Protein AF-A0AAJ6H2B2-F1 (afdb_monomer)

Radius of gyration: 18.13 Å; Cα contacts (8 Å, |Δi|>4): 169; chains: 1; bounding box: 37×38×49 Å

Mean predicted aligned error: 12.8 Å

Foldseek 3Di:
DDLVQVDPPDPDDDDLDDDLDDACLWFQDDPVDPDTDTHGDDPVRRPPDPPTPHPDPDPDDPVCVVVSCVVDPVSVSSVVVVLVVQQVDQEEEAFQDPLPDLVVLVSCLPRHHLAYEYEHEPVSDDPVVVQVVSCVSSVHGYHYHYDNDSVPDDPD

Solvent-accessible surface area (backbone atoms only — not comparable to full-atom values): 9863 Å² total; per-residue (Å²): 128,73,75,73,77,77,51,80,66,88,85,60,85,74,80,91,78,80,71,93,72,88,65,67,49,48,32,50,45,80,82,86,57,100,58,65,42,74,43,75,55,53,83,86,55,77,82,72,68,91,80,68,63,51,71,74,83,69,88,56,61,83,92,46,40,66,62,52,34,71,71,29,70,66,50,42,51,47,53,54,52,50,48,51,53,30,61,74,33,76,55,47,78,44,72,76,64,88,77,81,52,64,67,60,37,53,46,47,42,76,35,38,34,84,42,36,33,38,37,32,52,49,85,81,57,58,69,66,64,50,49,52,49,50,23,62,62,37,72,46,78,57,51,78,44,72,27,93,54,59,89,72,70,77,91,126

Nearest PDB structures (foldseek):
  3pvz-assembly1_A  TM=4.753E-01  e=8.128E-02  Aliivibrio fischeri ES114
  6du4-assembly1_A  TM=4.569E-01  e=1.365E-01  Homo sapiens
  3pvz-assembly2_C  TM=4.798E-01  e=2.783E-01  Aliivibrio fischeri ES114
  3pvz-assembly2_D  TM=4.717E-01  e=4.379E-01  Aliivibrio fischeri ES114
  7bdv-assembly2_D  TM=5.805E-01  e=1.499E+00  Sulfobacillus thermosulfidooxidans

Secondary structure (DSSP, 8-state):
--GGGSS--SS--------SSS--SEEEE--SSSSPEEEEPPGGGTTT-TT----------GGGHHHHHHH-HHHHHHHHHHHHHHHH-SEEEEES--S--HHHHHHHHHH--SEEEEEEEGGGS-HHHHHHHHHHHHTS--EEEEESSGGG--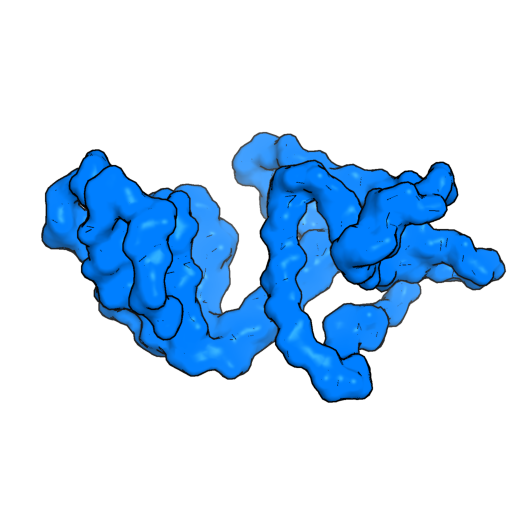--

Structure (mmCIF, N/CA/C/O backbone):
data_AF-A0AAJ6H2B2-F1
#
_entry.id   AF-A0AAJ6H2B2-F1
#
loop_
_atom_site.group_PDB
_atom_site.id
_atom_site.type_symbol
_atom_site.label_atom_id
_atom_site.label_alt_id
_atom_site.label_comp_id
_atom_site.label_asym_id
_atom_site.label_entity_id
_atom_site.label_seq_id
_atom_site.pdbx_PDB_ins_code
_atom_site.Cartn_x
_atom_site.Cartn_y
_atom_site.Cartn_z
_atom_site.occupancy
_atom_site.B_iso_or_equiv
_atom_site.auth_seq_id
_atom_site.auth_comp_id
_atom_site.auth_asym_id
_atom_site.auth_atom_id
_atom_site.pdbx_PDB_model_num
ATOM 1 N N . MET A 1 1 ? 16.317 -2.495 -25.578 1.00 43.41 1 MET A N 1
ATOM 2 C CA . MET A 1 1 ? 15.298 -2.828 -24.541 1.00 43.41 1 MET A CA 1
ATOM 3 C C . MET A 1 1 ? 13.971 -2.143 -24.872 1.00 43.41 1 MET A C 1
ATOM 5 O O . MET A 1 1 ? 13.907 -0.920 -24.808 1.00 43.41 1 MET A O 1
ATOM 9 N N . SER A 1 2 ? 12.932 -2.910 -25.227 1.00 41.78 2 SER A N 1
ATOM 10 C CA . SER A 1 2 ? 11.589 -2.380 -25.521 1.00 41.78 2 SER A CA 1
ATOM 11 C C . SER A 1 2 ? 10.639 -2.600 -24.342 1.00 41.78 2 SER A C 1
ATOM 13 O O . SER A 1 2 ? 10.444 -3.732 -23.902 1.00 41.78 2 SER A O 1
ATOM 15 N N . LEU A 1 3 ? 10.030 -1.516 -23.857 1.00 52.91 3 LEU A N 1
ATOM 16 C CA . LEU A 1 3 ? 9.045 -1.504 -22.765 1.00 52.91 3 LEU A CA 1
ATOM 17 C C . LEU A 1 3 ? 7.718 -2.190 -23.145 1.00 52.91 3 LEU A C 1
ATOM 19 O O . LEU A 1 3 ? 6.939 -2.558 -22.269 1.00 52.91 3 LEU A O 1
ATOM 23 N N . SER A 1 4 ? 7.501 -2.448 -24.440 1.00 58.16 4 SER A N 1
ATOM 24 C CA . SER A 1 4 ? 6.299 -3.094 -24.986 1.00 58.16 4 SER A CA 1
ATOM 25 C C . SER A 1 4 ? 6.026 -4.502 -24.444 1.00 58.16 4 SER A C 1
ATOM 27 O O . SER A 1 4 ? 4.922 -5.017 -24.586 1.00 58.16 4 SER A O 1
ATOM 29 N N . ASN A 1 5 ? 7.027 -5.166 -23.856 1.00 53.78 5 ASN A N 1
ATOM 30 C CA . ASN A 1 5 ? 6.888 -6.531 -23.334 1.00 53.78 5 ASN A CA 1
ATOM 31 C C . ASN A 1 5 ? 6.130 -6.599 -21.996 1.00 53.78 5 ASN A C 1
ATOM 33 O O . ASN A 1 5 ? 5.739 -7.689 -21.579 1.00 53.78 5 ASN A O 1
ATOM 37 N N . LEU A 1 6 ? 5.935 -5.456 -21.330 1.00 53.66 6 LEU A N 1
ATOM 38 C CA . LEU A 1 6 ? 5.216 -5.336 -20.056 1.00 53.66 6 LEU A CA 1
ATOM 39 C C . LEU A 1 6 ? 3.796 -4.781 -20.229 1.00 53.66 6 LEU A C 1
ATOM 41 O O . LEU A 1 6 ? 3.009 -4.787 -19.284 1.00 53.66 6 LEU A O 1
ATOM 45 N N . GLU A 1 7 ? 3.446 -4.362 -21.446 1.00 60.34 7 GLU A N 1
ATOM 46 C CA . GLU A 1 7 ? 2.104 -3.908 -21.787 1.00 60.34 7 GLU A CA 1
ATOM 47 C C . GLU A 1 7 ? 1.110 -5.078 -21.754 1.00 60.34 7 GLU A C 1
ATOM 49 O O . GLU A 1 7 ? 1.431 -6.209 -22.139 1.00 60.34 7 GLU A O 1
ATOM 54 N N . ARG A 1 8 ? -0.131 -4.807 -21.323 1.00 55.84 8 ARG A N 1
ATOM 55 C CA . ARG A 1 8 ? -1.235 -5.779 -21.348 1.00 55.84 8 ARG A CA 1
ATOM 56 C C . ARG A 1 8 ? -1.598 -6.112 -22.802 1.00 55.84 8 ARG A C 1
ATOM 58 O O . ARG A 1 8 ? -2.545 -5.573 -23.365 1.00 55.84 8 ARG A O 1
ATOM 65 N N . LYS A 1 9 ? -0.838 -7.000 -23.441 1.00 47.78 9 LYS A N 1
ATOM 66 C CA . LYS A 1 9 ? -1.111 -7.480 -24.801 1.00 47.78 9 LYS A CA 1
ATOM 67 C C . LYS A 1 9 ? -1.997 -8.728 -24.745 1.00 47.78 9 LYS A C 1
ATOM 69 O O . LYS A 1 9 ? -1.764 -9.620 -23.928 1.00 47.78 9 LYS A O 1
ATOM 74 N N . TYR A 1 10 ? -2.984 -8.799 -25.641 1.00 47.28 10 TYR A N 1
ATOM 75 C CA . TYR A 1 10 ? -3.898 -9.940 -25.828 1.00 47.28 10 TYR A CA 1
ATOM 76 C C . TYR A 1 10 ? -4.869 -10.232 -24.668 1.00 47.28 10 TYR A C 1
ATOM 78 O O . TYR A 1 10 ? -5.034 -11.387 -24.288 1.00 47.28 10 TYR A O 1
ATOM 86 N N . GLY A 1 11 ? -5.515 -9.206 -24.100 1.00 50.72 11 GLY A N 1
ATOM 87 C CA . GLY A 1 11 ? -6.631 -9.413 -23.160 1.00 50.72 11 GLY A CA 1
ATOM 88 C C . GLY A 1 11 ? -6.248 -10.112 -21.852 1.00 50.72 11 GLY A C 1
ATOM 89 O O . GLY A 1 11 ? -7.070 -10.801 -21.265 1.00 50.72 11 GLY A O 1
ATOM 90 N N . ARG A 1 12 ? -4.991 -9.974 -21.413 1.00 45.03 12 ARG A N 1
ATOM 91 C CA . ARG A 1 12 ? -4.516 -10.546 -20.149 1.00 45.03 12 ARG A CA 1
ATOM 92 C C . ARG A 1 12 ? -4.883 -9.633 -18.976 1.00 45.03 12 ARG A C 1
ATOM 94 O O . ARG A 1 12 ? -4.443 -8.487 -18.919 1.00 45.03 12 ARG A O 1
ATOM 101 N N . ASP A 1 13 ? -5.636 -10.183 -18.037 1.00 53.22 13 ASP A N 1
ATOM 102 C CA . ASP A 1 13 ? -6.204 -9.571 -16.832 1.00 53.22 13 ASP A CA 1
ATOM 103 C C . ASP A 1 13 ? -5.517 -10.078 -15.550 1.00 53.22 13 ASP A C 1
ATOM 105 O O . ASP A 1 13 ? -6.147 -10.272 -14.516 1.00 53.22 13 ASP A O 1
ATOM 109 N N . PHE A 1 14 ? -4.206 -10.323 -15.580 1.00 50.19 14 PHE A N 1
ATOM 110 C CA . PHE A 1 14 ? -3.510 -10.721 -14.357 1.00 50.19 14 PHE A CA 1
ATOM 111 C C . PHE A 1 14 ? -3.191 -9.505 -13.479 1.00 50.19 14 PHE A C 1
ATOM 113 O O . PHE A 1 14 ? -2.776 -8.452 -13.966 1.00 50.19 14 PHE A O 1
ATOM 120 N N . GLY A 1 15 ? -3.299 -9.681 -12.161 1.00 48.03 15 GLY A N 1
ATOM 121 C CA . GLY A 1 15 ? -2.820 -8.702 -11.191 1.00 48.03 15 GLY A CA 1
ATOM 122 C C . GLY A 1 15 ? -1.307 -8.478 -11.311 1.00 48.03 15 GLY A C 1
ATOM 123 O O . GLY A 1 15 ? -0.513 -9.422 -11.446 1.00 48.03 15 GLY A O 1
ATOM 124 N N . TYR A 1 16 ? -0.879 -7.218 -11.240 1.00 48.75 16 TYR A N 1
ATOM 125 C CA . TYR A 1 16 ? 0.529 -6.882 -11.047 1.00 48.75 16 TYR A CA 1
ATOM 126 C C . TYR A 1 16 ? 0.921 -7.218 -9.606 1.00 48.75 16 TYR A C 1
ATOM 128 O O . TYR A 1 16 ? 0.840 -6.394 -8.707 1.00 48.75 16 TYR A O 1
ATOM 136 N N . TYR A 1 17 ? 1.314 -8.468 -9.378 1.00 46.34 17 TYR A N 1
ATOM 137 C CA . TYR A 1 17 ? 1.884 -8.907 -8.111 1.00 46.34 17 TYR A CA 1
ATOM 138 C C . TYR A 1 17 ? 3.409 -8.769 -8.157 1.00 46.34 17 TYR A C 1
ATOM 140 O O . TYR A 1 17 ? 4.057 -9.413 -8.987 1.00 46.34 17 TYR A O 1
ATOM 148 N N . MET A 1 18 ? 3.983 -7.947 -7.275 1.00 44.69 18 MET A N 1
ATOM 149 C CA . MET A 1 18 ? 5.414 -7.970 -6.971 1.00 44.69 18 MET A CA 1
ATOM 150 C C . MET A 1 18 ? 5.611 -8.535 -5.578 1.00 44.69 18 MET A C 1
ATOM 152 O O . MET A 1 18 ? 5.289 -7.914 -4.569 1.00 44.69 18 MET A O 1
ATOM 156 N N . HIS A 1 19 ? 6.168 -9.736 -5.547 1.00 44.41 19 HIS A N 1
ATOM 157 C CA . HIS A 1 19 ? 6.632 -10.361 -4.329 1.00 44.41 19 HIS A CA 1
ATOM 158 C C . HIS A 1 19 ? 8.038 -9.818 -4.033 1.00 44.41 19 HIS A C 1
ATOM 160 O O . HIS A 1 19 ? 9.008 -10.237 -4.660 1.00 44.41 19 HIS A O 1
ATOM 166 N N . LEU A 1 20 ? 8.172 -8.871 -3.099 1.00 45.75 20 LEU A N 1
ATOM 167 C CA . LEU A 1 20 ? 9.478 -8.305 -2.707 1.00 45.75 20 LEU A CA 1
ATOM 168 C C . LEU A 1 20 ? 10.360 -9.266 -1.875 1.00 45.75 20 LEU A C 1
ATOM 170 O O . LEU A 1 20 ? 11.386 -8.855 -1.346 1.00 45.75 20 LEU A O 1
ATOM 174 N N . HIS A 1 21 ? 10.011 -10.552 -1.792 1.00 41.62 21 HIS A N 1
ATOM 175 C CA . HIS A 1 21 ? 10.773 -11.574 -1.067 1.00 41.62 21 HIS A CA 1
ATOM 176 C C . HIS A 1 21 ? 10.914 -12.892 -1.851 1.00 41.62 21 HIS A C 1
ATOM 178 O O . HIS A 1 21 ? 10.157 -13.832 -1.668 1.00 41.62 21 HIS A O 1
ATOM 184 N N . GLY A 1 22 ? 11.937 -12.995 -2.700 1.00 42.22 22 GLY A N 1
ATOM 185 C CA . GLY A 1 22 ? 12.487 -14.308 -3.066 1.00 42.22 22 GLY A CA 1
ATOM 186 C C . GLY A 1 22 ? 11.684 -15.139 -4.072 1.00 42.22 22 GLY A C 1
ATOM 187 O O . GLY A 1 22 ? 11.218 -16.226 -3.759 1.00 42.22 22 GLY A O 1
ATOM 188 N N . SER A 1 23 ? 11.599 -14.663 -5.311 1.00 41.12 23 SER A N 1
ATOM 189 C CA . SER A 1 23 ? 11.767 -15.456 -6.544 1.00 41.12 23 SER A CA 1
ATOM 190 C C . SER A 1 23 ? 11.713 -14.481 -7.718 1.00 41.12 23 SER A C 1
ATOM 192 O O . SER A 1 23 ? 10.853 -13.594 -7.706 1.00 41.12 23 SER A O 1
ATOM 194 N N . PRO A 1 24 ? 12.614 -14.571 -8.710 1.00 51.84 24 PRO A N 1
ATOM 195 C CA . PRO A 1 24 ? 12.589 -13.664 -9.844 1.00 51.84 24 PRO A CA 1
ATOM 196 C C . PRO A 1 24 ? 11.371 -13.996 -10.711 1.00 51.84 24 PRO A C 1
ATOM 198 O O . PRO A 1 24 ? 11.430 -14.783 -11.645 1.00 51.84 24 PRO A O 1
ATOM 201 N N . LEU A 1 25 ? 10.239 -13.364 -10.394 1.00 54.94 25 LEU A N 1
ATOM 202 C CA . LEU A 1 25 ? 9.081 -13.292 -11.284 1.00 54.94 25 LEU A CA 1
ATOM 203 C C . LEU A 1 25 ? 9.449 -12.604 -12.596 1.00 54.94 25 LEU A C 1
ATOM 205 O O . LEU A 1 25 ? 8.722 -12.763 -13.562 1.00 54.94 25 LEU A O 1
ATOM 209 N N . PHE A 1 26 ? 10.550 -11.853 -12.634 1.00 60.97 26 PHE A N 1
ATOM 210 C CA . PHE A 1 26 ? 11.106 -11.266 -13.839 1.00 60.97 26 PHE A CA 1
ATOM 211 C C . PHE A 1 26 ? 12.538 -11.754 -14.026 1.00 60.97 26 PHE A C 1
ATOM 213 O O . PHE A 1 26 ? 13.352 -11.627 -13.110 1.00 60.97 26 PHE A O 1
ATOM 220 N N . VAL A 1 27 ? 12.834 -12.305 -15.198 1.00 60.94 27 VAL A N 1
ATOM 221 C CA . VAL A 1 27 ? 14.148 -12.862 -15.537 1.00 60.94 27 VAL A CA 1
ATOM 222 C C . VAL A 1 27 ? 14.679 -12.226 -16.811 1.00 60.94 27 VAL A C 1
ATOM 224 O O . VAL A 1 27 ? 13.903 -11.878 -17.704 1.00 60.94 27 VAL A O 1
ATOM 227 N N . ASP A 1 28 ? 16.000 -12.088 -16.892 1.00 60.78 28 ASP A N 1
ATOM 228 C CA . ASP A 1 28 ? 16.687 -11.774 -18.139 1.00 60.78 28 ASP A CA 1
ATOM 229 C C . ASP A 1 28 ? 16.795 -13.068 -18.951 1.00 60.78 28 ASP A C 1
ATOM 231 O O . ASP A 1 28 ? 17.559 -13.962 -18.588 1.00 60.78 28 ASP A O 1
ATOM 235 N N . ARG A 1 29 ? 16.011 -13.195 -20.029 1.00 62.72 29 ARG A N 1
ATOM 236 C CA . ARG A 1 29 ? 16.149 -14.312 -20.969 1.00 62.72 29 ARG A CA 1
ATOM 237 C C . ARG A 1 29 ? 17.082 -13.897 -22.098 1.00 62.72 29 ARG A C 1
ATOM 239 O O . ARG A 1 29 ? 16.859 -12.873 -22.751 1.00 62.72 29 ARG A O 1
ATOM 246 N N . ASP A 1 30 ? 18.122 -14.695 -22.294 1.00 59.97 30 ASP A N 1
ATOM 247 C CA . ASP A 1 30 ? 18.994 -14.615 -23.458 1.00 59.97 30 ASP A CA 1
ATOM 248 C C . ASP A 1 30 ? 18.391 -15.499 -24.555 1.00 59.97 30 ASP A C 1
ATOM 250 O O . ASP A 1 30 ? 18.315 -16.717 -24.408 1.00 59.97 30 ASP A O 1
ATOM 254 N N . ASP A 1 31 ? 17.855 -14.881 -25.607 1.00 60.06 31 ASP A N 1
ATOM 255 C CA . ASP A 1 31 ? 17.276 -15.576 -26.759 1.00 60.06 31 ASP A CA 1
ATOM 256 C C . ASP A 1 31 ? 18.187 -15.524 -27.999 1.00 60.06 31 ASP A C 1
ATOM 258 O O . ASP A 1 31 ? 17.733 -15.787 -29.113 1.00 60.06 31 ASP A O 1
ATOM 262 N N . GLY A 1 32 ? 19.479 -15.216 -27.817 1.00 56.41 32 GLY A N 1
ATOM 263 C CA . GLY A 1 32 ? 20.459 -15.111 -28.903 1.00 56.41 32 GLY A CA 1
ATOM 264 C C . GLY A 1 32 ? 20.393 -13.794 -29.686 1.00 56.41 32 GLY A C 1
ATOM 265 O O . GLY A 1 32 ? 21.143 -13.611 -30.647 1.00 56.41 32 GLY A O 1
ATOM 266 N N . ASP A 1 33 ? 19.521 -12.869 -29.283 1.00 54.25 33 ASP A N 1
ATOM 267 C CA . ASP A 1 33 ? 19.493 -11.491 -29.764 1.00 54.25 33 ASP A CA 1
ATOM 268 C C . ASP A 1 33 ? 20.482 -10.628 -28.954 1.00 54.25 33 ASP A C 1
ATOM 270 O O . ASP A 1 33 ? 20.770 -10.904 -27.790 1.00 54.25 33 ASP A O 1
ATOM 274 N N . ARG A 1 34 ? 21.019 -9.550 -29.540 1.00 53.72 34 ARG A N 1
ATOM 275 C CA . ARG A 1 34 ? 22.051 -8.713 -28.876 1.00 53.72 34 ARG A CA 1
ATOM 276 C C . ARG A 1 34 ? 21.539 -7.991 -27.621 1.00 53.72 34 ARG A C 1
ATOM 278 O O . ARG A 1 34 ? 22.340 -7.451 -26.860 1.00 53.72 34 ARG A O 1
ATOM 285 N N . ASP A 1 35 ? 20.224 -7.982 -27.414 1.00 55.38 35 ASP A N 1
ATOM 286 C CA . ASP A 1 35 ? 19.533 -7.315 -26.319 1.00 55.38 35 ASP A CA 1
ATOM 287 C C . ASP A 1 35 ? 18.846 -8.345 -25.408 1.00 55.38 35 ASP A C 1
ATOM 289 O O . ASP A 1 35 ? 17.829 -8.932 -25.776 1.00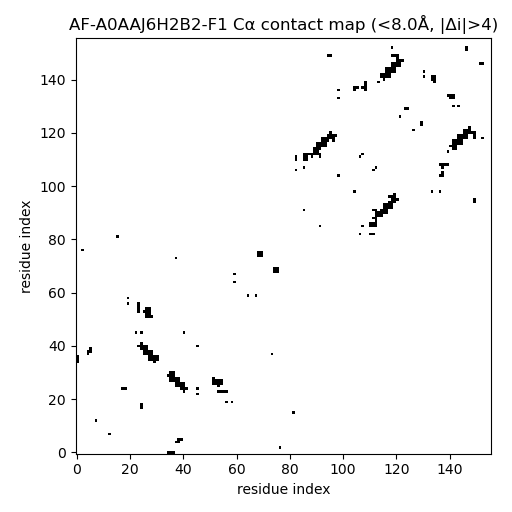 55.38 35 ASP A O 1
ATOM 293 N N . LYS A 1 36 ? 19.342 -8.494 -24.171 1.00 56.25 36 LYS A N 1
ATOM 294 C CA . LYS A 1 36 ? 18.680 -9.290 -23.122 1.00 56.25 36 LYS A CA 1
ATOM 295 C C . LYS A 1 36 ? 17.238 -8.814 -22.912 1.00 56.25 36 LYS A C 1
ATOM 297 O O . LYS A 1 36 ? 16.995 -7.615 -22.715 1.00 56.25 36 LYS A O 1
ATOM 302 N N . LYS A 1 37 ? 16.276 -9.743 -22.935 1.00 61.72 37 LYS A N 1
ATOM 303 C CA . LYS A 1 37 ? 14.849 -9.440 -22.747 1.00 61.72 37 LYS A CA 1
ATOM 304 C C . LYS A 1 37 ? 14.420 -9.787 -21.329 1.00 61.72 37 LYS A C 1
ATOM 306 O O . LYS A 1 37 ? 14.448 -10.944 -20.925 1.00 61.72 37 LYS A O 1
ATOM 311 N N . VAL A 1 38 ? 13.950 -8.776 -20.604 1.00 60.91 38 VAL A N 1
ATOM 312 C CA . VAL A 1 38 ? 13.281 -8.966 -19.316 1.00 60.91 38 VAL A CA 1
ATOM 313 C C . VAL A 1 38 ? 11.872 -9.490 -19.581 1.00 60.91 38 VAL A C 1
ATOM 315 O O . VAL A 1 38 ? 11.071 -8.813 -20.231 1.00 60.91 38 VAL A O 1
ATOM 318 N N . ILE A 1 39 ? 11.561 -10.682 -19.081 1.00 62.91 39 ILE A N 1
ATOM 319 C CA . ILE A 1 39 ? 10.232 -11.294 -19.192 1.00 62.91 39 ILE A CA 1
ATOM 320 C C . ILE A 1 39 ? 9.678 -11.625 -17.812 1.00 62.91 39 ILE A C 1
ATOM 322 O O . ILE A 1 39 ? 10.436 -11.975 -16.911 1.00 62.91 39 ILE A O 1
ATOM 326 N N . LYS A 1 40 ? 8.352 -11.534 -17.648 1.00 61.47 40 LYS A N 1
ATOM 327 C CA . LYS A 1 40 ? 7.666 -12.015 -16.444 1.00 61.47 40 LYS A CA 1
ATOM 328 C C . LYS A 1 40 ? 7.381 -13.513 -16.571 1.00 61.47 40 LYS A C 1
ATOM 330 O O . LYS A 1 40 ? 6.664 -13.902 -17.491 1.00 61.47 40 LYS A O 1
ATOM 335 N N . LEU A 1 41 ? 7.881 -14.321 -15.643 1.00 58.84 41 LEU A N 1
ATOM 336 C CA . LEU A 1 41 ? 7.559 -15.738 -15.524 1.00 58.84 41 LEU A CA 1
ATOM 337 C C . LEU A 1 41 ? 6.141 -15.936 -14.977 1.00 58.84 41 LEU A C 1
ATOM 339 O O . LEU A 1 41 ? 5.691 -15.254 -14.050 1.00 58.84 41 LEU A O 1
ATOM 343 N N . ARG A 1 42 ? 5.432 -16.909 -15.542 1.00 59.84 42 ARG A N 1
ATOM 344 C CA . ARG A 1 42 ? 4.230 -17.506 -14.961 1.00 59.84 42 ARG A CA 1
ATOM 345 C C . ARG A 1 42 ? 4.637 -18.376 -13.778 1.00 59.84 42 ARG A C 1
ATOM 347 O O . ARG A 1 42 ? 5.734 -18.920 -13.738 1.00 59.84 42 ARG A O 1
ATOM 354 N N . GLN A 1 43 ? 3.714 -18.591 -12.845 1.00 55.38 43 GLN A N 1
ATOM 355 C CA . GLN A 1 43 ? 3.973 -19.437 -11.676 1.00 55.38 43 GLN A CA 1
ATOM 356 C C . GLN A 1 43 ? 4.428 -20.859 -12.058 1.00 55.38 43 GLN A C 1
ATOM 358 O O . GLN A 1 43 ? 5.301 -21.415 -11.402 1.00 55.38 43 GLN A O 1
ATOM 363 N N . ALA A 1 44 ? 3.892 -21.413 -13.15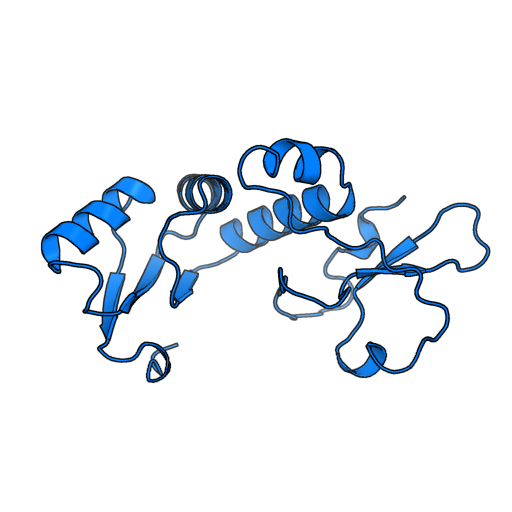0 1.00 59.16 44 ALA A N 1
ATOM 364 C CA . ALA A 1 44 ? 4.290 -22.720 -13.677 1.00 59.16 44 ALA A CA 1
ATOM 365 C C . ALA A 1 44 ? 5.719 -22.758 -14.263 1.00 59.16 44 ALA A C 1
ATOM 367 O O . ALA A 1 44 ? 6.272 -23.838 -14.423 1.00 59.16 44 ALA A O 1
ATOM 368 N N . GLU A 1 45 ? 6.314 -21.604 -14.576 1.00 56.19 45 GLU A N 1
ATOM 369 C CA . GLU A 1 45 ? 7.636 -21.477 -15.212 1.00 56.19 45 GLU A CA 1
ATOM 370 C C . GLU A 1 45 ? 8.766 -21.281 -14.180 1.00 56.19 45 GLU A C 1
ATOM 372 O O . GLU A 1 45 ? 9.940 -21.321 -14.533 1.00 56.19 45 GLU A O 1
ATOM 377 N N . LEU A 1 46 ? 8.433 -21.109 -12.893 1.00 57.41 46 LEU A N 1
ATOM 378 C CA . LEU A 1 46 ? 9.404 -20.873 -11.813 1.00 57.41 46 LEU A CA 1
ATOM 379 C C . LEU A 1 46 ? 10.272 -22.102 -11.469 1.00 57.41 46 LEU A C 1
ATOM 381 O O . LEU A 1 46 ? 11.261 -21.954 -10.758 1.00 57.41 46 LEU A O 1
ATOM 385 N N . GLY A 1 47 ? 9.903 -23.303 -11.931 1.00 49.94 47 GLY A N 1
ATOM 386 C CA . GLY A 1 47 ? 10.564 -24.563 -11.562 1.00 49.94 47 GLY A CA 1
ATOM 387 C C . GLY A 1 47 ? 11.364 -25.256 -12.669 1.00 49.94 47 GLY A C 1
ATOM 388 O O . GLY A 1 47 ? 11.949 -26.301 -12.397 1.00 49.94 47 GLY A O 1
ATOM 389 N N . THR A 1 48 ? 11.367 -24.739 -13.904 1.00 49.72 48 THR A N 1
ATOM 390 C CA . THR A 1 48 ? 11.801 -25.513 -15.087 1.00 49.72 48 THR A CA 1
ATOM 391 C C . THR A 1 48 ? 13.068 -25.029 -15.792 1.00 49.72 48 THR A C 1
ATOM 393 O O . THR A 1 48 ? 13.701 -25.848 -16.451 1.00 49.72 48 THR A O 1
ATOM 396 N N . ASP A 1 49 ? 13.480 -23.765 -15.663 1.00 45.88 49 ASP A N 1
ATOM 397 C CA . ASP A 1 49 ? 14.644 -23.256 -16.410 1.00 45.88 49 ASP A CA 1
ATOM 398 C C . ASP A 1 49 ? 15.910 -23.231 -15.531 1.00 45.88 49 ASP A C 1
ATOM 400 O O . ASP A 1 49 ? 16.063 -22.395 -14.641 1.00 45.88 49 ASP A O 1
ATOM 404 N N . GLN A 1 50 ? 16.842 -24.149 -15.813 1.00 45.41 50 GLN A N 1
ATOM 405 C CA . GLN A 1 50 ? 18.175 -24.209 -15.190 1.00 45.41 50 GLN A CA 1
ATOM 406 C C . GLN A 1 50 ? 19.121 -23.079 -15.659 1.00 45.41 50 GLN A C 1
ATOM 408 O O . GLN A 1 50 ? 20.144 -22.851 -15.019 1.00 45.41 50 GLN A O 1
ATOM 413 N N . ASP A 1 51 ? 18.752 -22.330 -16.708 1.00 45.75 51 ASP A N 1
ATOM 414 C CA . ASP A 1 51 ? 19.541 -21.232 -17.303 1.00 45.75 51 ASP A CA 1
ATOM 415 C C . ASP A 1 51 ? 19.136 -19.821 -16.817 1.00 45.75 51 ASP A C 1
ATOM 417 O O . ASP A 1 51 ? 19.596 -18.803 -17.343 1.00 45.75 51 ASP A O 1
ATOM 421 N N . ILE A 1 52 ? 18.270 -19.712 -15.800 1.00 46.38 52 ILE A N 1
ATOM 422 C CA . ILE A 1 52 ? 17.836 -18.409 -15.272 1.00 46.38 52 ILE A CA 1
ATOM 423 C C . ILE A 1 52 ? 18.981 -17.749 -14.492 1.00 46.38 52 ILE A C 1
ATOM 425 O O . ILE A 1 52 ? 19.195 -18.011 -13.308 1.00 46.38 52 ILE A O 1
ATOM 429 N N . THR A 1 53 ? 19.666 -16.796 -15.125 1.00 44.94 53 THR A N 1
ATOM 430 C CA . THR A 1 53 ? 20.521 -15.837 -14.412 1.00 44.94 53 THR A CA 1
ATOM 431 C C . THR A 1 53 ? 19.636 -14.691 -13.923 1.00 44.94 53 THR A C 1
ATOM 433 O O . THR A 1 53 ? 19.501 -13.654 -14.568 1.00 44.94 53 THR A O 1
ATOM 436 N N . GLY A 1 54 ? 18.930 -14.907 -12.814 1.00 43.75 54 GLY A N 1
ATOM 437 C CA . GLY A 1 54 ? 18.046 -13.894 -12.244 1.00 43.75 54 GLY A CA 1
ATOM 438 C C . GLY A 1 54 ? 18.845 -12.689 -11.747 1.00 43.75 54 GLY A C 1
ATOM 439 O O . GLY A 1 54 ? 19.689 -12.822 -10.864 1.00 43.75 54 GLY A O 1
ATOM 440 N N . SER A 1 55 ? 18.549 -11.496 -12.264 1.00 44.75 55 SER A N 1
ATOM 441 C CA . SER A 1 55 ? 18.930 -10.241 -11.615 1.00 44.75 55 SER A CA 1
ATOM 442 C C . SER A 1 55 ? 18.247 -10.194 -10.244 1.00 44.75 55 SER A C 1
ATOM 444 O O . SER A 1 55 ? 17.070 -9.852 -10.128 1.00 44.75 55 SER A O 1
ATOM 446 N N . HIS A 1 56 ? 18.956 -10.621 -9.197 1.00 44.12 56 HIS A N 1
ATOM 447 C CA . HIS A 1 56 ? 18.436 -10.624 -7.836 1.00 44.12 56 HIS A CA 1
ATOM 448 C C . HIS A 1 56 ? 18.056 -9.193 -7.445 1.00 44.12 56 HIS A C 1
ATOM 450 O O . HIS A 1 56 ? 18.912 -8.311 -7.359 1.00 44.12 56 HIS A O 1
ATOM 456 N N . ILE A 1 57 ? 16.770 -8.952 -7.185 1.00 46.59 57 ILE A N 1
ATOM 457 C CA . ILE A 1 57 ? 16.327 -7.719 -6.534 1.00 46.59 57 ILE A CA 1
ATOM 458 C C . ILE A 1 57 ? 16.795 -7.822 -5.083 1.00 46.59 57 ILE A C 1
ATOM 460 O O . ILE A 1 57 ? 16.143 -8.431 -4.237 1.00 46.59 57 ILE A O 1
ATOM 464 N N . VAL A 1 58 ? 17.996 -7.309 -4.820 1.00 43.50 58 VAL A N 1
ATOM 465 C CA . VAL A 1 58 ? 18.582 -7.297 -3.483 1.00 43.50 58 VAL A CA 1
ATOM 466 C C . VAL A 1 58 ? 17.763 -6.347 -2.615 1.00 43.50 58 VAL A C 1
ATOM 468 O O . VAL A 1 58 ? 17.620 -5.164 -2.934 1.00 43.50 58 VAL A O 1
ATOM 471 N N . LEU A 1 59 ? 17.247 -6.880 -1.503 1.00 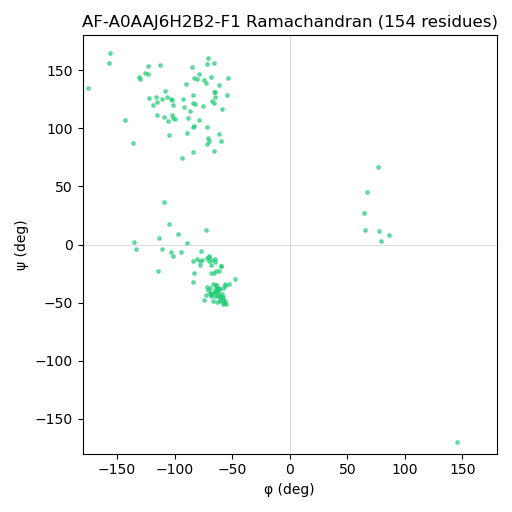44.75 59 LEU A N 1
ATOM 472 C CA . LEU A 1 59 ? 16.689 -6.127 -0.381 1.00 44.75 59 LEU A CA 1
ATOM 473 C C . LEU A 1 59 ? 17.778 -5.214 0.176 1.00 44.75 59 LEU A C 1
ATOM 475 O O . LEU A 1 59 ? 18.579 -5.581 1.031 1.00 44.75 59 LEU A O 1
ATOM 479 N N . THR A 1 60 ? 17.851 -4.024 -0.388 1.00 42.50 60 THR A N 1
ATOM 480 C CA . THR A 1 60 ? 18.754 -2.976 0.051 1.00 42.50 60 THR A CA 1
ATOM 481 C C . THR A 1 60 ? 18.184 -2.293 1.295 1.00 42.50 60 THR A C 1
ATOM 483 O O . THR A 1 60 ? 16.970 -2.177 1.470 1.00 42.50 60 THR A O 1
ATOM 486 N N . HIS A 1 61 ? 19.066 -1.850 2.193 1.00 46.00 61 HIS A N 1
ATOM 487 C CA . HIS A 1 61 ? 18.690 -1.102 3.390 1.00 46.00 61 HIS A CA 1
ATOM 488 C C . HIS A 1 61 ? 17.830 0.121 3.010 1.00 46.00 61 HIS A C 1
ATOM 490 O O . HIS A 1 61 ? 18.116 0.783 2.013 1.00 46.00 61 HIS A O 1
ATOM 496 N N . VAL A 1 62 ? 16.820 0.481 3.823 1.00 52.69 62 VAL A N 1
ATOM 497 C CA . VAL A 1 62 ? 15.805 1.527 3.520 1.00 52.69 62 VAL A CA 1
ATOM 498 C C . VAL A 1 62 ? 16.397 2.846 2.995 1.00 52.69 62 VAL A C 1
ATOM 500 O O . VAL A 1 62 ? 15.762 3.541 2.208 1.00 52.69 62 VAL A O 1
ATOM 503 N N . LYS A 1 63 ? 17.629 3.171 3.409 1.00 50.59 63 LYS A N 1
ATOM 504 C CA . LYS A 1 63 ? 18.388 4.371 3.015 1.00 50.59 63 LYS A CA 1
ATOM 505 C C . LYS A 1 63 ? 18.837 4.393 1.549 1.00 50.59 63 LYS A C 1
ATOM 507 O O . LYS A 1 63 ? 19.062 5.472 1.022 1.00 50.59 63 LYS A O 1
ATOM 512 N N . HIS A 1 64 ? 18.977 3.241 0.901 1.00 52.62 64 HIS A N 1
ATOM 513 C CA . HIS A 1 64 ? 19.461 3.132 -0.479 1.00 52.62 64 HIS A CA 1
ATOM 514 C C . HIS A 1 64 ? 18.376 2.616 -1.435 1.00 52.62 64 HIS A C 1
ATOM 516 O O . HIS A 1 64 ? 18.659 2.381 -2.609 1.00 52.62 64 HIS A O 1
ATOM 522 N N . LYS A 1 65 ? 17.132 2.451 -0.955 1.00 61.16 65 LYS A N 1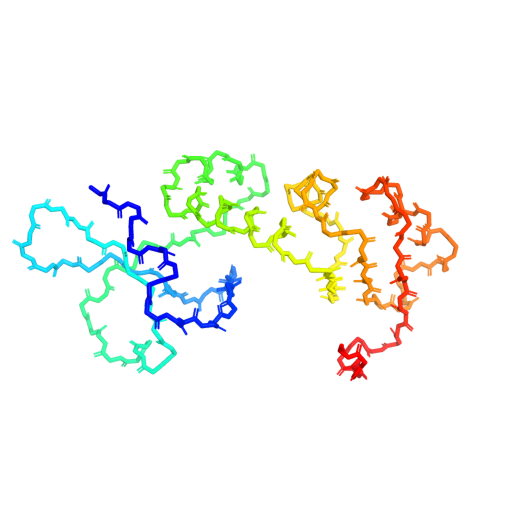
ATOM 523 C CA . LYS A 1 65 ? 16.017 1.915 -1.747 1.00 61.16 65 LYS A CA 1
ATOM 524 C C . LYS A 1 6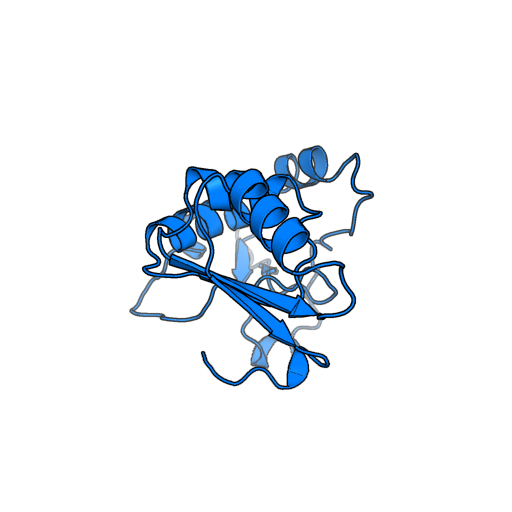5 ? 15.754 2.744 -3.004 1.00 61.16 65 LYS A C 1
ATOM 526 O O . LYS A 1 65 ? 15.611 2.185 -4.079 1.00 61.16 65 LYS A O 1
ATOM 531 N N . GLU A 1 66 ? 15.744 4.068 -2.877 1.00 58.59 66 GLU A N 1
ATOM 532 C CA . GLU A 1 66 ? 15.429 4.985 -3.978 1.00 58.59 66 GLU A CA 1
ATOM 533 C C . GLU A 1 66 ? 16.530 4.945 -5.038 1.00 58.59 66 GLU A C 1
ATOM 535 O O . GLU A 1 66 ? 16.244 4.823 -6.225 1.00 58.59 66 GLU A O 1
ATOM 540 N N . THR A 1 67 ? 17.794 4.924 -4.607 1.00 58.84 67 THR A N 1
ATOM 541 C CA . THR A 1 67 ? 18.953 4.790 -5.496 1.00 58.84 67 THR A CA 1
ATOM 542 C C . THR A 1 67 ? 18.965 3.447 -6.228 1.00 58.84 67 THR A C 1
ATOM 544 O O . THR A 1 67 ? 19.249 3.410 -7.420 1.00 58.84 67 THR A O 1
ATOM 547 N N . VAL A 1 68 ? 18.625 2.344 -5.555 1.00 59.53 68 VAL A N 1
ATOM 548 C CA . VAL A 1 68 ? 18.559 1.012 -6.182 1.00 59.53 68 VAL A CA 1
ATOM 549 C C . VAL A 1 68 ? 17.355 0.879 -7.116 1.00 59.53 68 VAL A C 1
ATOM 551 O O . VAL A 1 68 ? 17.484 0.274 -8.178 1.00 59.53 68 VAL A O 1
ATOM 554 N N . ILE A 1 69 ? 16.207 1.473 -6.771 1.00 58.72 69 ILE A N 1
ATOM 555 C CA . ILE A 1 69 ? 15.040 1.549 -7.662 1.00 58.72 69 ILE A CA 1
ATOM 556 C C . ILE A 1 69 ? 15.407 2.314 -8.937 1.00 58.72 69 ILE A C 1
ATOM 558 O O . ILE A 1 69 ? 15.164 1.808 -10.029 1.00 58.72 69 ILE A O 1
ATOM 562 N N . ALA A 1 70 ? 16.047 3.478 -8.801 1.00 60.47 70 ALA A N 1
ATOM 563 C CA . ALA A 1 70 ? 16.460 4.305 -9.933 1.00 60.47 70 ALA A CA 1
ATOM 564 C C . ALA A 1 70 ? 17.553 3.642 -10.791 1.00 60.47 70 ALA A C 1
ATOM 566 O O . ALA A 1 70 ? 17.567 3.794 -12.009 1.00 60.47 70 ALA A O 1
ATOM 567 N N . ALA A 1 71 ? 18.460 2.881 -10.172 1.00 62.38 71 ALA A N 1
ATOM 568 C CA . ALA A 1 71 ? 19.513 2.152 -10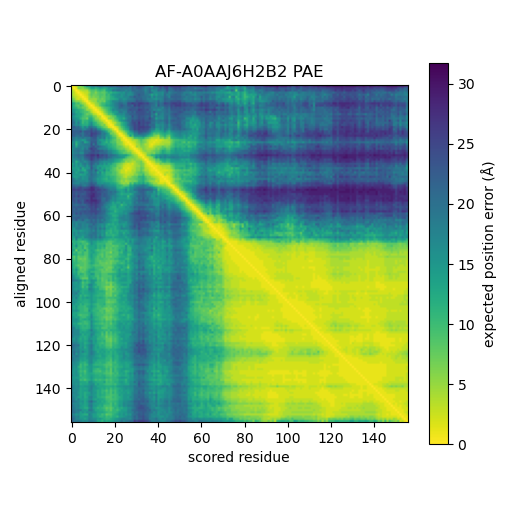.879 1.00 62.38 71 ALA A CA 1
ATOM 569 C C . ALA A 1 71 ? 19.011 0.861 -11.555 1.00 62.38 71 ALA A C 1
ATOM 571 O O . ALA A 1 71 ? 19.676 0.329 -12.444 1.00 62.38 71 ALA A O 1
ATOM 572 N N . SER A 1 72 ? 17.841 0.350 -11.159 1.00 67.94 72 SER A N 1
ATOM 573 C CA . SER A 1 72 ? 17.232 -0.847 -11.735 1.00 67.94 72 SER A CA 1
ATOM 574 C C . SER A 1 72 ? 16.126 -0.475 -12.716 1.00 67.94 72 SER A C 1
ATOM 576 O O . SER A 1 72 ? 15.021 -0.080 -12.338 1.00 67.94 72 SER A O 1
ATOM 578 N N . ARG A 1 73 ? 16.398 -0.683 -14.010 1.00 65.62 73 ARG A N 1
ATOM 579 C CA . ARG A 1 73 ? 15.405 -0.492 -15.082 1.00 65.62 73 ARG A CA 1
ATOM 580 C C . ARG A 1 73 ? 14.138 -1.322 -14.851 1.00 65.62 73 ARG A C 1
ATOM 582 O O . ARG A 1 73 ? 13.047 -0.855 -15.158 1.00 65.62 73 ARG A O 1
ATOM 589 N N . LEU A 1 74 ? 14.275 -2.515 -14.268 1.00 65.75 74 LEU A N 1
ATOM 590 C CA . LEU A 1 74 ? 13.149 -3.375 -13.902 1.00 65.75 74 LEU A CA 1
ATOM 591 C C . LEU A 1 74 ? 12.299 -2.753 -12.784 1.00 65.75 74 LEU A C 1
ATOM 593 O O . LEU A 1 74 ? 11.080 -2.694 -12.918 1.00 65.75 74 LEU A O 1
ATOM 597 N N . LEU A 1 75 ? 12.923 -2.277 -11.700 1.00 67.31 75 LEU A N 1
ATOM 598 C CA . LEU A 1 75 ? 12.191 -1.662 -10.586 1.00 67.31 75 LEU A CA 1
ATOM 599 C C . LEU A 1 75 ? 11.522 -0.358 -11.011 1.00 67.31 75 LEU A C 1
ATOM 601 O O . LEU A 1 75 ? 10.372 -0.128 -10.655 1.00 67.31 75 LEU A O 1
ATOM 605 N N . THR A 1 76 ? 12.210 0.466 -11.802 1.00 70.94 76 THR A N 1
ATOM 606 C CA . THR A 1 76 ? 11.625 1.686 -12.373 1.00 70.94 76 THR A CA 1
ATOM 607 C C . THR A 1 76 ? 10.378 1.342 -13.183 1.00 70.94 76 THR A C 1
ATOM 609 O O . THR A 1 76 ? 9.304 1.881 -12.926 1.00 70.94 76 THR A O 1
ATOM 612 N N . CYS A 1 77 ? 10.486 0.365 -14.086 1.00 71.25 77 CYS A N 1
ATOM 613 C CA . CYS A 1 77 ? 9.359 -0.036 -14.911 1.00 71.25 77 CYS A CA 1
ATOM 614 C C . CYS A 1 77 ? 8.200 -0.609 -14.085 1.00 71.25 77 CYS A C 1
ATOM 616 O O . CYS A 1 77 ? 7.037 -0.317 -14.362 1.00 71.25 77 CYS A O 1
ATOM 618 N N . TYR A 1 78 ? 8.501 -1.381 -13.039 1.00 74.38 78 TYR A N 1
ATOM 619 C CA . TYR A 1 78 ? 7.485 -1.859 -12.111 1.00 74.38 78 TYR A CA 1
ATOM 620 C C . TYR A 1 78 ? 6.719 -0.700 -11.463 1.00 74.38 78 TYR A C 1
ATOM 622 O O . TYR A 1 78 ? 5.490 -0.690 -11.499 1.00 74.38 78 TYR A O 1
ATOM 630 N N . TRP A 1 79 ? 7.425 0.281 -10.893 1.00 77.44 79 TRP A N 1
ATOM 631 C CA . TRP A 1 79 ? 6.788 1.409 -10.211 1.00 77.44 79 TRP A CA 1
ATOM 632 C C . TRP A 1 79 ? 5.961 2.273 -11.169 1.00 77.44 79 TRP A C 1
ATOM 634 O O . TRP A 1 79 ? 4.881 2.722 -10.793 1.00 77.44 79 TRP A O 1
ATOM 644 N N . GLU A 1 80 ? 6.396 2.432 -12.421 1.00 80.31 80 GLU A N 1
ATOM 645 C CA . GLU A 1 80 ? 5.605 3.090 -13.470 1.00 80.31 80 GLU A CA 1
ATOM 646 C C . GLU A 1 80 ? 4.311 2.328 -13.796 1.00 80.31 80 GLU A C 1
ATOM 648 O O . GLU A 1 80 ? 3.248 2.935 -13.922 1.00 80.31 80 GLU A O 1
ATOM 653 N N . HIS A 1 81 ? 4.371 0.999 -13.919 1.00 76.50 81 HIS A N 1
ATOM 654 C CA . HIS A 1 81 ? 3.178 0.182 -14.177 1.00 76.50 81 HIS A CA 1
ATOM 655 C C . HIS A 1 81 ? 2.238 0.155 -12.973 1.00 76.50 81 HIS A C 1
ATOM 657 O O . HIS A 1 81 ? 1.023 0.206 -13.142 1.00 76.50 81 HIS A O 1
ATOM 663 N N . PHE A 1 82 ? 2.787 0.114 -11.761 1.00 79.31 82 PHE A N 1
ATOM 664 C CA . PHE A 1 82 ? 2.004 0.176 -10.535 1.00 79.31 82 PHE A CA 1
ATOM 665 C C . PHE A 1 82 ? 1.285 1.525 -10.394 1.00 79.31 82 PHE A C 1
ATOM 667 O O . PHE A 1 82 ? 0.106 1.544 -10.054 1.00 79.31 82 PHE A O 1
ATOM 674 N N . ALA A 1 83 ? 1.941 2.636 -10.745 1.00 83.69 83 ALA A N 1
ATOM 675 C CA . ALA A 1 83 ? 1.311 3.956 -10.793 1.00 83.69 83 ALA A CA 1
ATOM 676 C C . ALA A 1 83 ? 0.100 3.984 -11.739 1.00 83.69 83 ALA A C 1
ATOM 678 O O . ALA A 1 83 ? -0.971 4.427 -11.337 1.00 83.69 83 ALA A O 1
ATOM 679 N N . LYS A 1 84 ? 0.244 3.446 -12.958 1.00 80.44 84 LYS A N 1
ATOM 680 C CA . LYS A 1 84 ? -0.871 3.324 -13.915 1.00 80.44 84 LYS A CA 1
ATOM 681 C C . LYS A 1 84 ? -1.996 2.444 -13.371 1.00 80.44 84 LYS A C 1
ATOM 683 O O . LYS A 1 84 ? -3.161 2.798 -13.476 1.00 80.44 84 LYS A O 1
ATOM 688 N N . ALA A 1 85 ? -1.654 1.311 -12.756 1.00 80.38 85 ALA A N 1
ATOM 689 C CA . ALA A 1 85 ? -2.645 0.410 -12.178 1.00 80.38 85 ALA A CA 1
ATOM 690 C C . ALA A 1 85 ? -3.450 1.078 -11.051 1.00 80.38 85 ALA A C 1
ATOM 692 O O . ALA A 1 85 ? -4.648 0.831 -10.948 1.00 80.38 85 ALA A O 1
ATOM 693 N N . LEU A 1 86 ? -2.820 1.926 -10.230 1.00 85.12 86 LEU A N 1
ATOM 694 C CA . LEU A 1 86 ? -3.515 2.708 -9.204 1.00 85.12 86 LEU A CA 1
ATOM 695 C C . LEU A 1 86 ? -4.490 3.723 -9.814 1.00 85.12 86 LEU A C 1
ATOM 697 O O . LEU A 1 86 ? -5.627 3.788 -9.358 1.00 85.12 86 LEU A O 1
ATOM 701 N N . GLU A 1 87 ? -4.079 4.442 -10.863 1.00 86.44 87 GLU A N 1
ATOM 702 C CA . GLU A 1 87 ? -4.935 5.412 -11.568 1.00 86.44 87 GLU A CA 1
ATOM 703 C C . GLU A 1 87 ? -6.138 4.748 -12.255 1.00 86.44 87 GLU A C 1
ATOM 705 O O . GLU A 1 87 ? -7.221 5.323 -12.307 1.00 86.44 87 GLU A O 1
ATOM 710 N N . GLU A 1 88 ? -5.953 3.533 -12.776 1.00 85.31 88 GLU A N 1
ATOM 711 C CA . GLU A 1 88 ? -7.004 2.732 -13.419 1.00 85.31 88 GLU A CA 1
ATOM 712 C C . GLU A 1 88 ? -7.948 2.048 -12.414 1.00 85.31 88 GLU A C 1
ATOM 714 O O . GLU A 1 88 ? -8.987 1.518 -12.811 1.00 85.31 88 GLU A O 1
ATOM 719 N N . SER A 1 89 ? -7.589 1.996 -11.129 1.00 84.88 89 SER A N 1
ATOM 720 C CA . SER A 1 89 ? -8.362 1.275 -10.116 1.00 84.88 89 SER A CA 1
ATOM 721 C C . SER A 1 89 ? -9.524 2.116 -9.588 1.00 84.88 89 SER A C 1
ATOM 723 O O . SER A 1 89 ? -9.393 3.310 -9.347 1.00 84.88 89 SER A O 1
ATOM 725 N N . GLU A 1 90 ? -10.662 1.478 -9.309 1.00 88.50 90 GLU A N 1
ATOM 726 C CA . GLU A 1 90 ? -11.789 2.137 -8.627 1.00 88.50 90 GLU A CA 1
ATOM 727 C C . GLU A 1 90 ? -11.627 2.146 -7.098 1.00 88.50 90 GLU A C 1
ATOM 729 O O . GLU A 1 90 ? -12.195 2.992 -6.402 1.00 88.50 90 GLU A O 1
ATOM 734 N N . SER A 1 91 ? -10.855 1.195 -6.565 1.00 89.25 91 SER A N 1
ATOM 735 C CA . SER A 1 91 ? -10.584 1.050 -5.136 1.00 89.25 91 SER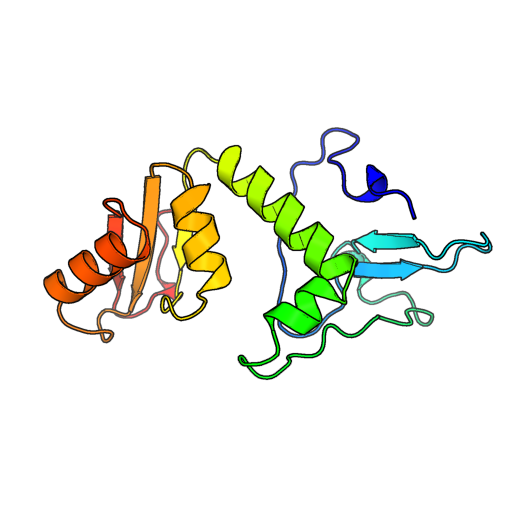 A CA 1
ATOM 736 C C . SER A 1 91 ? -9.290 0.286 -4.871 1.00 89.25 91 SER A C 1
ATOM 738 O O . SER A 1 91 ? -8.874 -0.529 -5.693 1.00 89.25 91 SER A O 1
ATOM 740 N N . ALA A 1 92 ? -8.690 0.503 -3.702 1.00 90.62 92 ALA A N 1
ATOM 741 C CA . ALA A 1 92 ? -7.518 -0.229 -3.231 1.00 90.62 92 ALA A CA 1
ATOM 742 C C . ALA A 1 92 ? -7.733 -0.756 -1.807 1.00 90.62 92 ALA A C 1
ATOM 744 O O . ALA A 1 92 ? -8.299 -0.065 -0.959 1.00 90.62 92 ALA A O 1
ATOM 745 N N . VAL A 1 93 ? -7.234 -1.964 -1.530 1.00 92.88 93 VAL A N 1
ATOM 746 C CA . VAL A 1 93 ? -7.248 -2.571 -0.192 1.00 92.88 93 VAL A CA 1
ATOM 747 C C . VAL A 1 93 ? -5.811 -2.825 0.263 1.00 92.88 93 VAL A C 1
ATOM 749 O O . VAL A 1 93 ? -5.067 -3.560 -0.382 1.00 92.88 93 VAL A O 1
ATOM 752 N N . LEU A 1 94 ? -5.416 -2.220 1.383 1.00 93.12 94 LEU A N 1
ATOM 753 C CA . LEU A 1 94 ? -4.104 -2.386 2.009 1.00 93.12 94 LEU A CA 1
ATOM 754 C C . LEU A 1 94 ? -4.245 -3.328 3.206 1.00 93.12 94 LEU A C 1
ATOM 756 O O . LEU A 1 94 ? -4.863 -2.962 4.200 1.00 93.12 94 LEU A O 1
ATOM 760 N N . VAL A 1 95 ? -3.676 -4.531 3.134 1.00 92.19 95 VAL A N 1
ATOM 761 C CA . VAL A 1 95 ? -3.815 -5.551 4.190 1.00 92.19 95 VAL A CA 1
ATOM 762 C C . VAL A 1 95 ? -2.486 -5.769 4.899 1.00 92.19 95 VAL A C 1
ATOM 764 O O . VAL A 1 95 ? -1.479 -6.049 4.254 1.00 92.19 95 VAL A O 1
ATOM 767 N N . GLY A 1 96 ? -2.470 -5.639 6.230 1.00 88.19 96 GLY A N 1
ATOM 768 C CA . GLY A 1 96 ? -1.265 -5.859 7.043 1.00 88.19 96 GLY A CA 1
ATOM 769 C C . GLY A 1 96 ? -0.134 -4.859 6.781 1.00 88.19 96 GLY A C 1
ATOM 770 O O . GLY A 1 96 ? 0.999 -5.070 7.211 1.00 88.19 96 GLY A O 1
ATOM 771 N N . TYR A 1 97 ? -0.429 -3.775 6.068 1.00 90.56 97 TYR A N 1
ATOM 772 C CA . TYR A 1 97 ? 0.526 -2.731 5.739 1.00 90.56 97 TYR A CA 1
ATOM 773 C C . TYR A 1 97 ? 0.637 -1.729 6.891 1.00 90.56 97 TYR A C 1
ATOM 775 O O . TYR A 1 97 ? -0.366 -1.199 7.356 1.00 90.56 97 TYR A O 1
ATOM 783 N N . SER A 1 98 ? 1.859 -1.446 7.345 1.00 86.75 98 SER A N 1
ATOM 784 C CA . SER A 1 98 ? 2.106 -0.579 8.508 1.00 86.75 98 SER A CA 1
ATOM 785 C C . SER A 1 98 ? 2.136 0.921 8.195 1.00 86.75 98 SER A C 1
ATOM 787 O O . SER A 1 98 ? 2.124 1.737 9.115 1.00 86.75 98 SER A O 1
ATOM 789 N N . GLY A 1 99 ? 2.237 1.299 6.915 1.00 89.38 99 GLY A N 1
ATOM 790 C CA . GLY A 1 99 ? 2.427 2.693 6.502 1.00 89.38 99 GLY A CA 1
ATOM 791 C C . GLY A 1 99 ? 3.891 3.147 6.481 1.00 89.38 99 GLY A C 1
ATOM 792 O O . GLY A 1 99 ? 4.160 4.331 6.300 1.00 89.38 99 GLY A O 1
ATOM 793 N N . CYS A 1 100 ? 4.863 2.247 6.657 1.00 87.81 100 CYS A N 1
ATOM 794 C CA . CYS A 1 100 ? 6.280 2.626 6.734 1.00 87.81 100 CYS A CA 1
ATOM 795 C C . CYS A 1 100 ? 6.961 2.872 5.373 1.00 87.81 100 CYS A C 1
ATOM 797 O O . CYS A 1 100 ? 8.073 3.411 5.344 1.00 87.81 100 CYS A O 1
ATOM 799 N N . ASP A 1 101 ? 6.344 2.505 4.244 1.00 84.62 101 ASP A N 1
ATOM 800 C CA . ASP A 1 101 ? 6.934 2.743 2.926 1.00 84.62 101 ASP A CA 1
ATOM 801 C C . ASP A 1 101 ? 6.536 4.113 2.366 1.00 84.62 101 ASP A C 1
ATOM 803 O O . ASP A 1 101 ? 5.515 4.285 1.705 1.00 84.62 101 ASP A O 1
ATOM 807 N N . ARG A 1 102 ? 7.420 5.095 2.576 1.00 86.75 102 ARG A N 1
ATOM 808 C CA . ARG A 1 102 ? 7.257 6.463 2.057 1.00 86.75 102 ARG A CA 1
ATOM 809 C C . ARG A 1 102 ? 6.994 6.542 0.550 1.00 86.75 102 ARG A C 1
ATOM 811 O O . ARG A 1 102 ? 6.269 7.436 0.131 1.00 86.75 102 ARG A O 1
ATOM 818 N N . HIS A 1 103 ? 7.569 5.642 -0.251 1.00 82.94 103 HIS A N 1
ATOM 819 C CA . HIS A 1 103 ? 7.407 5.701 -1.705 1.00 82.94 103 HIS A CA 1
ATOM 820 C C . HIS A 1 103 ? 6.001 5.241 -2.096 1.00 82.94 103 HIS A C 1
ATOM 822 O O . HIS A 1 103 ? 5.296 5.953 -2.806 1.00 82.94 103 HIS A O 1
ATOM 828 N N . LEU A 1 104 ? 5.562 4.107 -1.540 1.00 87.69 104 LEU A N 1
ATOM 829 C CA . LEU A 1 104 ? 4.200 3.611 -1.718 1.00 87.69 104 LEU A CA 1
ATOM 830 C C . LEU A 1 104 ? 3.159 4.621 -1.217 1.00 87.69 104 LEU A C 1
ATOM 832 O O . LEU A 1 104 ? 2.202 4.901 -1.930 1.00 87.69 104 LEU A O 1
ATOM 836 N N . ASN A 1 105 ? 3.364 5.210 -0.035 1.00 92.75 105 ASN A N 1
ATOM 837 C CA . ASN A 1 105 ? 2.444 6.210 0.521 1.00 92.75 105 ASN A CA 1
ATOM 838 C C . ASN A 1 105 ? 2.319 7.435 -0.387 1.00 92.75 105 ASN A C 1
ATOM 840 O O . ASN A 1 105 ? 1.211 7.885 -0.659 1.00 92.75 105 ASN A O 1
ATOM 844 N N . SER A 1 106 ? 3.448 7.951 -0.887 1.00 91.69 106 SER A N 1
ATOM 845 C CA . SER A 1 106 ? 3.444 9.088 -1.809 1.00 91.69 106 SER A CA 1
ATOM 846 C C . SER A 1 106 ? 2.686 8.763 -3.094 1.00 91.69 106 SER A C 1
ATOM 848 O O . SER A 1 106 ? 1.971 9.620 -3.605 1.00 91.69 106 SER A O 1
ATOM 850 N N . LEU A 1 107 ? 2.819 7.538 -3.607 1.00 90.94 107 LEU A N 1
ATOM 851 C CA . LEU A 1 107 ? 2.134 7.123 -4.823 1.00 90.94 107 LEU A CA 1
ATOM 852 C C . LEU A 1 107 ? 0.632 6.914 -4.604 1.00 90.94 107 LEU A C 1
ATOM 854 O O . LEU A 1 107 ? -0.163 7.385 -5.408 1.00 90.94 107 LEU A O 1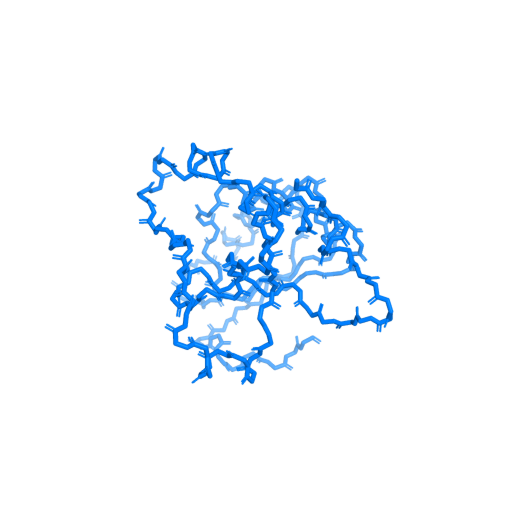
ATOM 858 N N . LEU A 1 108 ? 0.240 6.267 -3.505 1.00 92.81 108 LEU A N 1
ATOM 859 C CA . LEU A 1 108 ? -1.165 6.103 -3.119 1.00 92.81 108 LEU A CA 1
ATOM 860 C C . LEU A 1 108 ? -1.842 7.452 -2.868 1.00 92.81 108 LEU A C 1
ATOM 862 O O . LEU A 1 108 ? -2.991 7.636 -3.242 1.00 92.81 108 LEU A O 1
ATOM 866 N N . SER A 1 109 ? -1.126 8.405 -2.272 1.00 94.31 109 SER A N 1
ATOM 867 C CA . SER A 1 109 ? -1.649 9.750 -2.039 1.00 94.31 109 SER A CA 1
ATOM 868 C C . SER A 1 109 ? -1.830 10.535 -3.343 1.00 94.31 109 SER A C 1
ATOM 870 O O . SER A 1 109 ? -2.844 11.198 -3.527 1.00 94.31 109 SER A O 1
ATOM 872 N N . ALA A 1 110 ? -0.870 10.446 -4.270 1.00 93.06 110 ALA A N 1
ATOM 873 C CA . ALA A 1 110 ? -0.889 11.234 -5.503 1.00 93.06 110 ALA A CA 1
ATOM 874 C C . ALA A 1 110 ? -1.732 10.622 -6.634 1.00 93.06 110 ALA A C 1
ATOM 876 O O . ALA A 1 110 ? -2.246 11.352 -7.478 1.00 93.06 110 ALA A O 1
ATOM 877 N N . ARG A 1 111 ? -1.796 9.290 -6.704 1.00 91.56 111 ARG A N 1
ATOM 878 C CA . ARG A 1 111 ? -2.333 8.532 -7.848 1.00 91.56 111 ARG A CA 1
ATOM 879 C C . ARG A 1 111 ? -3.257 7.386 -7.438 1.00 91.56 111 ARG A C 1
ATOM 881 O O . ARG A 1 111 ? -3.683 6.618 -8.292 1.00 91.56 111 ARG A O 1
ATOM 888 N N . GLY A 1 112 ? -3.514 7.217 -6.142 1.00 89.62 112 GLY A N 1
ATOM 889 C CA . GLY A 1 112 ? -4.399 6.170 -5.651 1.00 89.62 112 GLY A CA 1
ATOM 890 C C . GLY A 1 112 ? -5.870 6.442 -5.976 1.00 89.62 112 GLY A C 1
ATOM 891 O O . GLY A 1 112 ? -6.258 7.584 -6.235 1.00 89.62 112 GLY A O 1
ATOM 892 N N . PRO A 1 113 ? -6.708 5.395 -5.934 1.00 91.06 113 PRO A N 1
ATOM 893 C CA . PRO A 1 113 ? -8.147 5.547 -6.078 1.00 91.06 113 PRO A CA 1
ATOM 894 C C . PRO A 1 113 ? -8.742 6.317 -4.897 1.00 91.06 113 PRO A C 1
ATOM 896 O O . PRO A 1 113 ? -8.224 6.264 -3.786 1.00 91.06 113 PRO A O 1
ATOM 899 N N . SER A 1 114 ? -9.901 6.945 -5.104 1.00 91.31 114 SER A N 1
ATOM 900 C CA . SER A 1 114 ? -10.627 7.653 -4.033 1.00 91.31 114 SER A CA 1
ATOM 901 C C . SER A 1 114 ? -11.110 6.738 -2.901 1.00 91.31 114 SER A C 1
ATOM 903 O O . SER A 1 114 ? -11.356 7.201 -1.790 1.00 91.31 114 SER A O 1
ATOM 905 N N . LYS A 1 115 ? -11.266 5.437 -3.175 1.00 93.69 115 LYS A N 1
ATOM 906 C CA . LYS A 1 115 ? -11.714 4.433 -2.207 1.00 93.69 115 LYS A CA 1
ATOM 907 C C . LYS A 1 115 ? -10.532 3.587 -1.753 1.00 93.69 115 LYS A C 1
ATOM 909 O O . LYS A 1 115 ? -10.212 2.577 -2.382 1.00 93.69 115 LYS A O 1
ATOM 914 N N . ILE A 1 116 ? -9.916 3.967 -0.639 1.00 95.44 116 ILE A N 1
ATOM 915 C CA . ILE A 1 116 ? -8.875 3.159 0.002 1.00 95.44 116 ILE A CA 1
ATOM 916 C C . ILE A 1 116 ? -9.423 2.525 1.277 1.00 95.44 116 ILE A C 1
ATOM 918 O O . ILE A 1 116 ? -9.956 3.199 2.158 1.00 95.44 116 ILE A O 1
ATOM 922 N N . ARG A 1 117 ? -9.271 1.206 1.378 1.00 96.38 117 ARG A N 1
ATOM 923 C CA . ARG A 1 117 ? -9.562 0.419 2.574 1.00 96.38 117 ARG A CA 1
ATOM 924 C C . ARG A 1 117 ? -8.256 -0.046 3.197 1.00 96.38 117 ARG A C 1
ATOM 926 O O . ARG A 1 117 ? -7.404 -0.596 2.506 1.00 96.38 117 ARG A O 1
ATOM 933 N N . VAL A 1 118 ? -8.113 0.124 4.503 1.00 96.44 118 VAL A N 1
ATOM 934 C CA . VAL A 1 118 ? -6.950 -0.355 5.252 1.00 96.44 118 VAL A CA 1
ATOM 935 C C . VAL A 1 118 ? -7.400 -1.422 6.234 1.00 96.44 118 VAL A C 1
ATOM 937 O O . VAL A 1 118 ? -8.253 -1.164 7.075 1.00 96.44 118 VAL A O 1
ATOM 940 N N . VAL A 1 119 ? -6.827 -2.616 6.132 1.00 96.12 119 VAL A N 1
ATOM 941 C CA . VAL A 1 119 ? -7.071 -3.746 7.030 1.00 96.12 119 VAL A CA 1
ATOM 942 C C . VAL A 1 119 ? -5.857 -3.912 7.935 1.00 96.12 119 VAL A C 1
ATOM 944 O O . VAL A 1 119 ? -4.794 -4.371 7.507 1.00 96.12 119 VAL A O 1
ATOM 947 N N . GLU A 1 120 ? -6.017 -3.529 9.197 1.00 94.56 120 GLU A N 1
ATOM 948 C CA . GLU A 1 120 ? -4.938 -3.452 10.180 1.00 94.56 120 GLU A CA 1
ATOM 949 C C . GLU A 1 120 ? -5.222 -4.314 11.419 1.00 94.56 120 GLU A C 1
ATOM 951 O O . GLU A 1 120 ? -6.371 -4.561 11.796 1.00 94.56 120 GLU A O 1
ATOM 956 N N . TRP A 1 121 ? -4.150 -4.753 12.082 1.00 95.62 121 TRP A N 1
ATOM 957 C CA . TRP A 1 121 ? -4.239 -5.380 13.394 1.00 95.62 121 TRP A CA 1
ATOM 958 C C . TRP A 1 121 ? -4.743 -4.398 14.470 1.00 95.62 121 TRP A C 1
ATOM 960 O O . TRP A 1 121 ? -4.240 -3.282 14.632 1.00 95.62 121 TRP A O 1
ATOM 970 N N . ASP A 1 122 ? -5.733 -4.811 15.255 1.00 93.69 122 ASP A N 1
ATOM 971 C CA . ASP A 1 122 ? -6.316 -3.981 16.316 1.00 93.69 122 ASP A CA 1
ATOM 972 C C . ASP A 1 122 ? -5.346 -3.649 17.474 1.00 93.69 122 ASP A C 1
ATOM 974 O O . ASP A 1 122 ? -5.555 -2.676 18.202 1.00 93.69 122 ASP A O 1
ATOM 978 N N . GLY A 1 123 ? -4.222 -4.360 17.580 1.00 93.69 123 GLY A N 1
ATOM 979 C CA . GLY A 1 123 ? -3.135 -4.042 18.508 1.00 93.69 123 GLY A CA 1
ATOM 980 C C . GLY A 1 123 ? -2.222 -2.884 18.081 1.00 93.69 123 GLY A C 1
ATOM 981 O O . GLY A 1 123 ? -1.376 -2.467 18.865 1.00 93.69 123 GLY A O 1
ATOM 982 N N . ALA A 1 124 ? -2.386 -2.318 16.877 1.00 89.75 124 ALA A N 1
ATOM 983 C CA . ALA A 1 124 ? -1.528 -1.237 16.367 1.00 89.75 124 ALA A CA 1
ATOM 984 C C . ALA A 1 124 ? -1.696 0.126 17.080 1.00 89.75 124 ALA A C 1
ATOM 986 O O . ALA A 1 124 ? -0.921 1.050 16.835 1.00 89.75 124 ALA A O 1
ATOM 987 N N . GLY A 1 125 ? -2.708 0.281 17.941 1.00 92.75 125 GLY A N 1
ATOM 988 C CA . GLY A 1 125 ? -2.986 1.522 18.671 1.00 92.75 125 GLY A CA 1
ATOM 989 C C . GLY A 1 125 ? -4.477 1.787 18.886 1.00 92.75 125 GLY A C 1
ATOM 990 O O . GLY A 1 125 ? -5.325 0.929 18.636 1.00 92.75 125 GLY A O 1
ATOM 991 N N . GLN A 1 126 ? -4.816 2.992 19.350 1.00 95.38 126 GLN A N 1
ATOM 992 C CA . GLN A 1 126 ? -6.212 3.414 19.505 1.00 95.38 126 GLN A CA 1
ATOM 993 C C . GLN A 1 126 ? -6.857 3.728 18.151 1.00 95.38 126 GLN A C 1
ATOM 995 O O . GLN A 1 126 ? -6.217 4.301 17.274 1.00 95.38 126 GLN A O 1
ATOM 1000 N N . LYS A 1 127 ? -8.134 3.357 17.982 1.00 94.12 127 LYS A N 1
ATOM 1001 C CA . LYS A 1 127 ? -8.835 3.410 16.687 1.00 94.12 127 LYS A CA 1
ATOM 1002 C C . LYS A 1 127 ? -8.818 4.806 16.058 1.00 94.12 127 LYS A C 1
ATOM 1004 O O . LYS A 1 127 ? -8.472 4.915 14.891 1.00 94.12 127 LYS A O 1
ATOM 1009 N N . GLU A 1 128 ? -9.161 5.834 16.826 1.00 95.75 128 GLU A N 1
ATOM 1010 C CA . GLU A 1 128 ? -9.228 7.223 16.347 1.00 95.75 128 GLU A CA 1
ATOM 1011 C C . GLU A 1 128 ? -7.849 7.721 15.909 1.00 95.75 128 GLU A C 1
ATOM 1013 O O . GLU A 1 128 ? -7.672 8.122 14.766 1.00 95.75 128 GLU A O 1
ATOM 1018 N N . SER A 1 129 ? -6.829 7.528 16.750 1.00 96.81 129 SER A N 1
ATOM 1019 C CA . SER A 1 129 ? -5.445 7.868 16.400 1.00 96.81 129 SER A CA 1
ATOM 1020 C C . SER A 1 129 ? -4.949 7.143 15.140 1.00 96.81 129 SER A C 1
ATOM 1022 O O . SER A 1 129 ? -4.225 7.734 14.338 1.00 96.81 129 SER A O 1
ATOM 1024 N N . ARG A 1 130 ? -5.334 5.874 14.931 1.00 96.88 130 ARG A N 1
ATOM 1025 C CA . ARG A 1 130 ? -4.992 5.136 13.702 1.00 96.88 130 ARG A CA 1
ATOM 1026 C C . ARG A 1 130 ? -5.754 5.658 12.484 1.00 96.88 130 ARG A C 1
ATOM 1028 O O . ARG A 1 130 ? -5.156 5.757 11.418 1.00 96.88 130 ARG A O 1
ATOM 1035 N N . GLN A 1 131 ? -7.030 6.006 12.631 1.00 97.75 131 GLN A N 1
ATOM 1036 C CA . GLN A 1 131 ? -7.816 6.617 11.559 1.00 97.75 131 GLN A CA 1
ATOM 1037 C C . GLN A 1 131 ? -7.188 7.944 11.116 1.00 97.75 131 GLN A C 1
ATOM 1039 O O . GLN A 1 131 ? -6.930 8.129 9.927 1.00 97.75 131 GLN A O 1
ATOM 1044 N N . ASP A 1 132 ? -6.857 8.818 12.068 1.00 97.88 132 ASP A N 1
ATOM 1045 C CA . ASP A 1 132 ? -6.217 10.108 11.797 1.00 97.88 132 ASP A CA 1
ATOM 1046 C C . ASP A 1 132 ? -4.840 9.936 11.157 1.00 97.88 132 ASP A C 1
ATOM 1048 O O . ASP A 1 132 ? -4.499 10.639 10.203 1.00 97.88 132 ASP A O 1
ATOM 1052 N N . PHE A 1 133 ? -4.059 8.962 11.640 1.00 97.44 133 PHE A N 1
ATOM 1053 C CA . PHE A 1 133 ? -2.775 8.602 11.048 1.00 97.44 133 PHE A CA 1
ATOM 1054 C C . PHE A 1 133 ? -2.919 8.253 9.565 1.00 97.44 133 PHE A C 1
ATOM 1056 O O . PHE A 1 133 ? -2.195 8.814 8.746 1.00 97.44 133 PHE A O 1
ATOM 1063 N N . TRP A 1 134 ? -3.845 7.360 9.204 1.00 97.69 134 TRP A N 1
ATOM 1064 C CA . TRP A 1 134 ? -4.018 6.938 7.814 1.00 97.69 134 TRP A CA 1
ATOM 1065 C C . TRP A 1 134 ? -4.566 8.050 6.927 1.00 97.69 134 TRP A C 1
ATOM 1067 O O . TRP A 1 134 ? -4.044 8.256 5.829 1.00 97.69 134 TRP A O 1
ATOM 1077 N N . ASN A 1 135 ? -5.549 8.801 7.427 1.00 97.44 135 ASN A N 1
ATOM 1078 C CA . ASN A 1 135 ? -6.106 9.943 6.711 1.00 97.44 135 ASN A CA 1
ATOM 1079 C C . ASN A 1 135 ? -5.021 10.988 6.410 1.00 97.44 135 ASN A C 1
ATOM 1081 O O . ASN A 1 135 ? -4.923 11.495 5.295 1.00 97.44 135 ASN A O 1
ATOM 1085 N N . THR A 1 136 ? -4.152 11.260 7.387 1.00 97.00 136 THR A N 1
ATOM 1086 C CA . THR A 1 136 ? -3.020 12.184 7.228 1.00 97.00 136 THR A CA 1
ATOM 1087 C C . THR A 1 136 ? -1.968 11.626 6.273 1.00 97.00 136 THR A C 1
ATOM 1089 O O . THR A 1 136 ? -1.464 12.351 5.419 1.00 97.00 136 THR A O 1
ATOM 1092 N N . LEU A 1 137 ? -1.628 10.340 6.399 1.00 96.50 137 LEU A N 1
ATOM 1093 C CA . LEU A 1 137 ? -0.578 9.700 5.607 1.00 96.50 137 LEU A CA 1
ATOM 1094 C C . LEU A 1 137 ? -0.909 9.661 4.110 1.00 96.50 137 LEU A C 1
ATOM 1096 O O . LEU A 1 137 ? -0.005 9.790 3.286 1.00 96.50 137 LEU A O 1
ATOM 1100 N N . LEU A 1 138 ? -2.182 9.448 3.771 1.00 95.56 138 LEU A N 1
ATOM 1101 C CA . LEU A 1 138 ? -2.653 9.304 2.391 1.00 95.56 138 LEU A CA 1
ATOM 1102 C C . LEU A 1 138 ? -3.322 10.578 1.853 1.00 95.56 138 LEU A C 1
ATOM 1104 O O . LEU A 1 138 ? -3.544 10.696 0.646 1.00 95.56 138 LEU A O 1
ATOM 1108 N N . GLY A 1 139 ? -3.582 11.559 2.718 1.00 94.50 139 GLY A N 1
ATOM 1109 C CA . GLY A 1 139 ? -4.118 12.870 2.352 1.00 94.50 139 GLY A CA 1
ATOM 1110 C C . GLY A 1 139 ? -5.622 12.885 2.065 1.00 94.50 139 GLY A C 1
ATOM 1111 O O . GLY A 1 139 ? -6.122 13.870 1.531 1.00 94.50 139 GLY A O 1
ATOM 1112 N N . HIS A 1 140 ? -6.342 11.809 2.387 1.00 93.25 140 HIS A N 1
ATOM 1113 C CA . HIS A 1 140 ? -7.791 11.688 2.226 1.00 93.25 140 HIS A CA 1
ATOM 1114 C C . HIS A 1 140 ? -8.357 10.634 3.184 1.00 93.25 140 HIS A C 1
ATOM 1116 O O . HIS A 1 140 ? -7.612 9.840 3.756 1.00 93.25 140 HIS A O 1
ATOM 1122 N N . GLU A 1 141 ? -9.676 10.636 3.373 1.00 96.06 141 GLU A N 1
ATOM 1123 C CA . GLU A 1 141 ? -10.352 9.685 4.256 1.00 96.06 141 GLU A CA 1
ATOM 1124 C C . GLU A 1 141 ? -10.236 8.246 3.736 1.00 96.06 141 GLU A C 1
ATOM 1126 O O . GLU A 1 141 ? -10.523 7.968 2.571 1.00 96.06 141 GLU A O 1
ATOM 1131 N N . VAL A 1 142 ? -9.854 7.323 4.622 1.00 96.75 142 VAL A N 1
ATOM 1132 C CA . VAL A 1 142 ? -9.822 5.887 4.326 1.00 96.75 142 VAL A CA 1
ATOM 1133 C C . VAL A 1 142 ? -10.849 5.104 5.129 1.00 96.75 142 VAL A C 1
ATOM 1135 O O . VAL A 1 142 ? -11.184 5.449 6.262 1.00 96.75 142 VAL A O 1
ATOM 1138 N N . HIS A 1 143 ? -11.270 3.960 4.595 1.00 96.81 143 HIS A N 1
ATOM 1139 C CA . HIS A 1 143 ? -12.058 2.991 5.347 1.00 96.81 143 HIS A CA 1
ATOM 1140 C C . HIS A 1 143 ? -11.139 2.077 6.174 1.00 96.81 143 HIS A C 1
ATOM 1142 O O . HIS A 1 143 ? -10.546 1.134 5.643 1.00 96.81 143 HIS A O 1
ATOM 1148 N N . LEU A 1 144 ? -11.013 2.347 7.477 1.00 96.81 144 LEU A N 1
ATOM 1149 C CA . LEU A 1 144 ? -10.191 1.544 8.386 1.00 96.81 144 LEU A CA 1
ATOM 1150 C C . LEU A 1 144 ? -10.974 0.355 8.967 1.00 96.81 144 LEU A C 1
ATOM 1152 O O . LEU A 1 144 ? -11.883 0.515 9.784 1.00 96.81 144 LEU A O 1
ATOM 1156 N N . VAL A 1 145 ? -10.543 -0.852 8.615 1.00 96.50 145 VAL A N 1
ATOM 1157 C CA . VAL A 1 145 ? -11.012 -2.126 9.165 1.00 96.50 145 VAL A CA 1
ATOM 1158 C C . VAL A 1 145 ? -9.966 -2.654 10.144 1.00 96.50 145 VAL A C 1
ATOM 1160 O O . VAL A 1 145 ? -8.796 -2.814 9.797 1.00 96.50 145 VAL A O 1
ATOM 1163 N N . ARG A 1 146 ? -10.381 -2.941 11.383 1.00 95.06 146 ARG A N 1
ATOM 1164 C CA . ARG A 1 146 ? -9.483 -3.418 12.445 1.00 95.06 146 ARG A CA 1
ATOM 1165 C C . ARG A 1 146 ? -9.860 -4.822 12.885 1.00 95.06 146 ARG A C 1
ATOM 1167 O O . ARG A 1 146 ? -11.014 -5.062 13.231 1.00 95.06 146 ARG A O 1
ATOM 1174 N N . LEU A 1 147 ? -8.889 -5.730 12.880 1.00 94.75 147 LEU A N 1
ATOM 1175 C CA . LEU A 1 147 ? -9.085 -7.137 13.225 1.00 94.75 147 LEU A CA 1
ATOM 1176 C C . LEU A 1 147 ? -8.041 -7.597 14.241 1.00 94.75 147 LEU A C 1
ATOM 1178 O O . LEU A 1 147 ? -6.868 -7.252 14.126 1.00 94.75 147 LEU A O 1
ATOM 1182 N N . ASN A 1 148 ? -8.435 -8.469 15.168 1.00 94.56 148 ASN A N 1
ATOM 1183 C CA . ASN A 1 148 ? -7.494 -9.155 16.063 1.00 94.56 148 ASN A CA 1
ATOM 1184 C C . ASN A 1 148 ? -6.552 -10.111 15.318 1.00 94.56 148 ASN A C 1
ATOM 1186 O O . ASN A 1 148 ? -5.452 -10.407 15.775 1.00 94.56 148 ASN A O 1
ATOM 1190 N N . ASN A 1 149 ? -6.990 -10.588 14.154 1.00 92.12 149 ASN A N 1
ATOM 1191 C CA . ASN A 1 149 ? -6.221 -11.384 13.222 1.00 92.12 149 ASN A CA 1
ATOM 1192 C C . ASN A 1 149 ? -6.613 -10.981 11.797 1.00 92.12 149 ASN A C 1
ATOM 1194 O O . ASN A 1 149 ? -7.691 -11.334 11.315 1.00 92.12 149 ASN A O 1
ATOM 1198 N N . ILE A 1 150 ? -5.716 -10.266 11.119 1.00 88.81 150 ILE A N 1
ATOM 1199 C CA . ILE A 1 150 ? -5.923 -9.779 9.749 1.00 88.81 150 ILE A CA 1
ATOM 1200 C C . ILE A 1 150 ? -6.128 -10.909 8.729 1.00 88.81 150 ILE A C 1
ATOM 1202 O O . ILE A 1 150 ? -6.766 -10.689 7.707 1.00 88.81 150 ILE A O 1
ATOM 1206 N N . LEU A 1 151 ? -5.665 -12.132 9.020 1.00 89.69 151 LEU A N 1
ATOM 1207 C CA . LEU A 1 151 ? -5.846 -13.297 8.144 1.00 89.69 151 LEU A CA 1
ATOM 1208 C C . LEU A 1 151 ? -7.302 -13.781 8.088 1.00 89.69 151 LEU A C 1
ATOM 1210 O O . LEU A 1 151 ? -7.636 -14.622 7.262 1.00 89.69 151 LEU A O 1
ATOM 1214 N N . LYS A 1 152 ? -8.170 -13.272 8.971 1.00 90.19 152 LYS A N 1
ATOM 1215 C CA . LYS A 1 152 ? -9.612 -13.557 8.968 1.00 90.19 152 LYS A CA 1
ATOM 1216 C C . LYS A 1 152 ? -10.419 -12.577 8.113 1.00 90.19 152 LYS A C 1
ATOM 1218 O O . LYS A 1 152 ? -11.644 -12.676 8.074 1.00 90.19 152 LYS A O 1
ATOM 1223 N N . PHE A 1 153 ? -9.763 -11.618 7.465 1.00 90.81 153 PHE A N 1
ATOM 1224 C CA . PHE A 1 153 ? -10.426 -10.697 6.554 1.00 90.81 153 PHE A CA 1
ATOM 1225 C C . PHE A 1 153 ? -10.990 -11.448 5.340 1.00 90.81 153 PHE A C 1
ATOM 1227 O O . PHE A 1 153 ? -10.279 -12.210 4.690 1.00 90.81 153 PHE A O 1
ATOM 1234 N N . THR A 1 154 ? -12.278 -11.252 5.058 1.00 90.44 154 THR A N 1
ATOM 1235 C CA . THR A 1 154 ? -13.013 -11.955 3.988 1.00 90.44 154 THR A CA 1
ATOM 1236 C C . THR A 1 154 ? -13.867 -11.026 3.122 1.00 90.44 154 THR A C 1
ATOM 1238 O O . THR A 1 154 ? -14.457 -11.479 2.147 1.00 90.44 154 THR A O 1
ATOM 1241 N N . ASP A 1 155 ? -13.917 -9.737 3.459 1.00 83.94 155 ASP A N 1
ATOM 1242 C CA . ASP A 1 155 ? -14.738 -8.720 2.797 1.00 83.94 155 ASP A CA 1
ATOM 1243 C C . ASP A 1 155 ? -13.926 -8.010 1.699 1.00 83.94 155 ASP A C 1
ATOM 1245 O O . ASP A 1 155 ? -13.423 -6.901 1.908 1.00 83.94 155 ASP A O 1
ATOM 1249 N N . TRP A 1 156 ? -13.712 -8.710 0.580 1.00 81.12 156 TRP A N 1
ATOM 1250 C CA . TRP A 1 156 ? -12.882 -8.266 -0.551 1.00 81.12 156 TRP A CA 1
ATOM 1251 C C . TRP A 1 156 ? -13.557 -7.207 -1.421 1.00 81.12 156 TRP A C 1
ATOM 1253 O O . TRP A 1 156 ? -14.741 -7.395 -1.775 1.00 81.12 156 TRP A O 1
#

pLDDT: mean 72.49, std 19.83, range [41.12, 97.88]

Organism: NCBI:txid3112258

Sequence (156 aa):
MSLSNLERKYGRDFGYYMHLHGSPLFVDRDDGDRDKKVIKLRQAELGTDQDITGSHIVLTHVKHKETVIAASRLLTCYWEHFAKALEESESAVLVGYSGCDRHLNSLLSARGPSKIRVVEWDGAGQKESRQDFWNTLLGHEVHLVRLNNILKFTDW